Protein AF-A0A2N9N6K5-F1 (afdb_monomer)

Solvent-accessible surface area (backbone atoms only — not comparable to full-atom values): 4544 Å² total; per-residue (Å²): 89,83,46,84,46,73,54,75,45,65,20,37,86,87,9,31,36,77,48,80,51,60,86,62,48,59,82,55,33,41,84,72,46,78,50,78,44,60,46,100,52,92,45,95,55,55,45,75,73,36,70,80,53,94,35,26,33,26,42,26,56,42,54,57,64,36,41,32,40,38,37,42,33,25,40,29,77,76,82,128

Foldseek 3Di:
DKDKDKDKFFAAQQQKDKDAAPQCPVVFFDDKDKDKDWPPDDQPQWDWPADDDSRMTMIGRGHHRTMMIMMMMTDGDPDD

Structure (mmCIF, N/CA/C/O backbone):
data_AF-A0A2N9N6K5-F1
#
_entry.id   AF-A0A2N9N6K5-F1
#
loop_
_atom_site.group_PDB
_atom_site.id
_at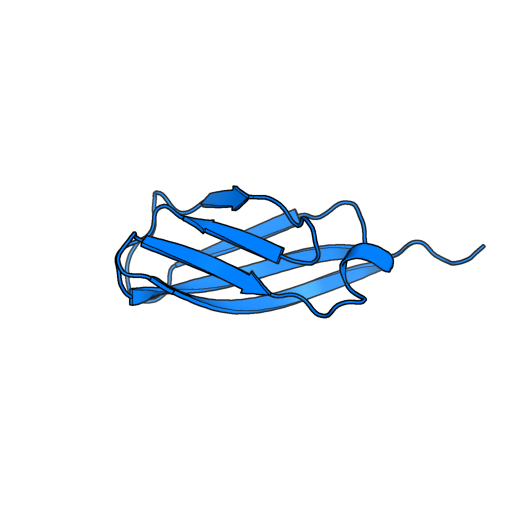om_site.type_symbol
_atom_site.label_atom_id
_atom_site.label_alt_id
_atom_site.label_comp_id
_atom_site.label_asym_id
_atom_site.label_entity_id
_atom_site.label_seq_id
_atom_site.pdbx_PDB_ins_code
_atom_site.Cartn_x
_atom_site.Cartn_y
_atom_site.Cartn_z
_atom_site.occupancy
_atom_site.B_iso_or_equiv
_atom_site.auth_seq_id
_atom_site.auth_comp_id
_atom_site.auth_asym_id
_atom_site.auth_atom_id
_atom_site.pdbx_PDB_model_num
ATOM 1 N N . MET A 1 1 ? 11.984 6.402 -15.784 1.00 89.06 1 MET A N 1
ATOM 2 C CA . MET A 1 1 ? 10.834 7.240 -15.365 1.00 89.06 1 MET A CA 1
ATOM 3 C C . MET A 1 1 ? 10.213 6.635 -14.112 1.00 89.06 1 MET A C 1
ATOM 5 O O . MET A 1 1 ? 10.262 5.417 -13.979 1.00 89.06 1 MET A O 1
ATOM 9 N N . MET A 1 2 ? 9.688 7.452 -13.195 1.00 92.50 2 MET A N 1
ATOM 10 C CA . MET A 1 2 ? 8.930 6.972 -12.030 1.00 92.50 2 MET A CA 1
ATOM 11 C C . MET A 1 2 ? 7.448 6.862 -12.400 1.00 92.50 2 MET A C 1
ATOM 13 O O . MET A 1 2 ? 6.886 7.824 -12.915 1.00 92.50 2 MET A O 1
ATOM 17 N N . ASN A 1 3 ? 6.834 5.717 -12.119 1.00 94.38 3 ASN A N 1
ATOM 18 C CA . ASN A 1 3 ? 5.413 5.460 -12.342 1.00 94.38 3 ASN A CA 1
ATOM 19 C C . ASN A 1 3 ? 4.675 5.362 -11.006 1.00 94.38 3 ASN A C 1
ATOM 21 O O . ASN A 1 3 ? 5.242 4.877 -10.026 1.00 94.38 3 ASN A O 1
ATOM 25 N N . ILE A 1 4 ? 3.413 5.793 -10.985 1.00 96.50 4 ILE A N 1
ATOM 26 C CA . ILE A 1 4 ? 2.545 5.771 -9.804 1.00 96.50 4 ILE A CA 1
ATOM 27 C C . ILE A 1 4 ? 1.388 4.806 -10.055 1.00 96.50 4 ILE A C 1
ATOM 29 O O . ILE A 1 4 ? 0.707 4.898 -11.073 1.00 96.50 4 ILE A O 1
ATOM 33 N N . TYR A 1 5 ? 1.144 3.923 -9.093 1.00 97.56 5 TYR A N 1
ATOM 34 C CA . TYR A 1 5 ? 0.044 2.966 -9.078 1.00 97.56 5 TYR A CA 1
ATOM 35 C C . TYR A 1 5 ? -0.693 3.124 -7.754 1.00 97.56 5 TYR A C 1
ATOM 37 O O . TYR A 1 5 ? -0.054 3.304 -6.718 1.00 97.56 5 TYR A O 1
ATOM 45 N N . ASN A 1 6 ? -2.021 3.113 -7.773 1.00 98.56 6 ASN A N 1
ATOM 46 C CA . ASN A 1 6 ? -2.811 3.372 -6.575 1.00 98.56 6 ASN A CA 1
ATOM 47 C C . ASN A 1 6 ? -4.162 2.658 -6.615 1.00 98.56 6 ASN A C 1
ATOM 49 O O . ASN A 1 6 ? -4.604 2.204 -7.671 1.00 98.56 6 ASN A O 1
ATOM 53 N N . GLY A 1 7 ? -4.802 2.586 -5.455 1.00 98.50 7 GLY A N 1
ATOM 54 C CA . GLY A 1 7 ? -6.144 2.052 -5.300 1.00 98.50 7 GLY A CA 1
ATOM 55 C C . GLY A 1 7 ? -6.604 2.110 -3.848 1.00 98.50 7 GLY A C 1
ATOM 56 O O . GLY A 1 7 ? -5.937 2.687 -2.988 1.00 98.50 7 GLY A O 1
ATOM 57 N N . ILE A 1 8 ? -7.746 1.482 -3.580 1.00 98.75 8 ILE A N 1
ATOM 58 C CA . ILE A 1 8 ? -8.301 1.312 -2.235 1.00 98.75 8 ILE A CA 1
ATOM 59 C C . ILE A 1 8 ? -8.329 -0.183 -1.921 1.00 98.75 8 ILE A C 1
ATOM 61 O O . ILE A 1 8 ? -8.714 -0.992 -2.763 1.00 98.75 8 ILE A O 1
ATOM 65 N N . ALA A 1 9 ? -7.898 -0.551 -0.719 1.00 98.56 9 ALA A N 1
ATOM 66 C CA . ALA A 1 9 ? -8.015 -1.901 -0.189 1.00 98.56 9 ALA A CA 1
ATOM 67 C C . ALA A 1 9 ? -8.944 -1.899 1.026 1.00 98.56 9 ALA A C 1
ATOM 69 O O . ALA A 1 9 ? -8.767 -1.100 1.946 1.00 98.56 9 ALA A O 1
ATOM 70 N N . THR A 1 10 ? -9.901 -2.823 1.051 1.00 98.62 10 THR A N 1
ATOM 71 C CA . THR A 1 10 ? -10.703 -3.112 2.243 1.00 98.62 10 THR A CA 1
ATOM 72 C C . THR A 1 10 ? -10.019 -4.213 3.042 1.00 98.62 10 THR A C 1
ATOM 74 O O . THR A 1 10 ? -9.751 -5.297 2.518 1.00 98.62 10 THR A O 1
ATOM 77 N N . LEU A 1 11 ? -9.727 -3.943 4.313 1.00 98.69 11 LEU A N 1
ATOM 78 C CA . LEU A 1 11 ? -9.060 -4.906 5.182 1.00 98.69 11 LEU A CA 1
ATOM 79 C C . LEU A 1 11 ? -10.001 -6.054 5.570 1.00 98.69 11 LEU A C 1
ATOM 81 O O . LEU A 1 11 ? -11.186 -5.866 5.857 1.00 98.69 11 LEU A O 1
ATOM 85 N N . ARG A 1 12 ? -9.443 -7.259 5.613 1.00 98.56 12 ARG A N 1
ATOM 86 C CA . ARG A 1 12 ? -10.083 -8.500 6.052 1.00 98.56 12 ARG A CA 1
ATOM 87 C C . ARG A 1 12 ? -10.326 -8.497 7.572 1.00 98.56 12 ARG A C 1
ATOM 89 O O . ARG A 1 12 ? -9.891 -7.576 8.268 1.00 98.56 12 ARG A O 1
ATOM 96 N N . PRO A 1 13 ? -11.033 -9.508 8.118 1.00 98.50 13 PRO A N 1
ATOM 97 C CA . PRO A 1 13 ? -11.305 -9.602 9.555 1.00 98.50 13 PRO A CA 1
ATOM 98 C C . PRO A 1 13 ? -10.071 -9.627 10.466 1.00 98.50 13 PRO A C 1
ATOM 100 O O . PRO A 1 13 ? -10.186 -9.297 11.638 1.00 98.50 13 PRO A O 1
ATOM 103 N N . ASP A 1 14 ? -8.905 -9.995 9.947 1.00 98.12 14 ASP A N 1
ATOM 104 C CA . ASP A 1 14 ? -7.624 -9.983 10.658 1.00 98.12 14 ASP A CA 1
ATOM 105 C C . ASP A 1 14 ? -6.901 -8.619 10.590 1.00 98.12 14 ASP A C 1
ATOM 107 O O . ASP A 1 14 ? -5.785 -8.486 11.087 1.00 98.12 14 ASP A O 1
ATOM 111 N N . GLY A 1 15 ? -7.508 -7.599 9.970 1.00 98.31 15 GLY A N 1
ATOM 112 C CA . GLY A 1 15 ? -6.893 -6.282 9.799 1.00 98.31 15 GLY A CA 1
ATOM 113 C C . GLY A 1 15 ? -5.826 -6.228 8.701 1.00 98.31 15 GLY A C 1
ATOM 114 O O . GLY A 1 15 ? -5.020 -5.293 8.687 1.00 98.31 15 GLY A O 1
ATOM 115 N N . SER A 1 16 ? -5.801 -7.211 7.790 1.00 98.75 16 SER A N 1
ATOM 116 C CA . SER A 1 16 ? -4.859 -7.274 6.669 1.00 98.75 16 SER A CA 1
ATOM 117 C C . SER A 1 16 ? -5.542 -7.177 5.303 1.00 98.75 16 SER A C 1
ATOM 119 O O . SER A 1 16 ? -6.730 -7.449 5.146 1.00 98.75 16 SER A O 1
ATOM 121 N N . ALA A 1 17 ? -4.790 -6.805 4.273 1.00 98.75 17 ALA A N 1
ATOM 122 C CA . ALA A 1 17 ? -5.206 -6.946 2.884 1.00 98.75 17 ALA A CA 1
ATOM 123 C C . ALA A 1 17 ? -4.029 -7.401 2.025 1.00 98.75 17 ALA A C 1
ATOM 125 O O . ALA A 1 17 ? -2.881 -7.039 2.274 1.00 98.75 17 ALA A O 1
ATOM 126 N N . GLU A 1 18 ? -4.334 -8.173 0.986 1.00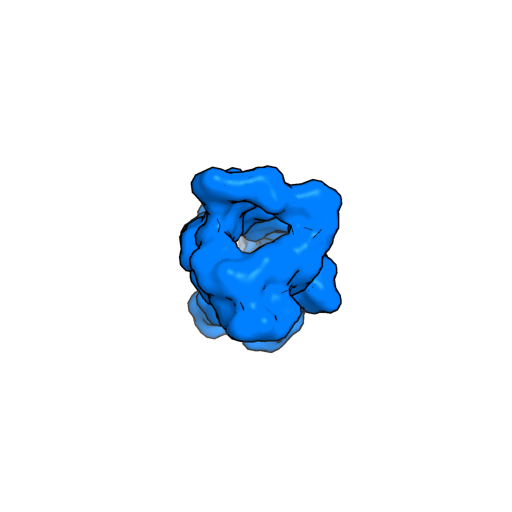 98.69 18 GLU A N 1
ATOM 127 C CA . GLU A 1 18 ? -3.387 -8.487 -0.080 1.00 98.69 18 GLU A CA 1
ATOM 128 C C . GLU A 1 18 ? -3.859 -7.771 -1.337 1.00 98.69 18 GLU A C 1
ATOM 130 O O . GLU A 1 18 ? -5.026 -7.890 -1.711 1.00 98.69 18 GLU A O 1
ATOM 135 N N . VAL A 1 19 ? -2.957 -7.018 -1.958 1.00 98.62 19 VAL A N 1
ATOM 136 C CA . VAL A 1 19 ? -3.220 -6.282 -3.190 1.00 98.62 19 VAL A CA 1
ATOM 137 C C . VAL A 1 19 ? -2.508 -6.990 -4.333 1.00 98.62 19 VAL A C 1
ATOM 139 O O . VAL A 1 19 ? -1.289 -7.174 -4.300 1.00 98.62 19 VAL A O 1
ATOM 142 N N . GLN A 1 20 ? -3.288 -7.380 -5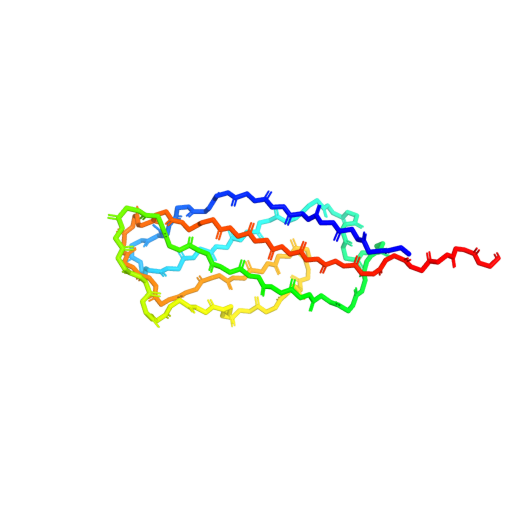.339 1.00 98.19 20 GLN A N 1
ATOM 143 C CA . GLN A 1 20 ? -2.798 -7.962 -6.581 1.00 98.19 20 GLN A CA 1
ATOM 144 C C . GLN A 1 20 ? -2.469 -6.855 -7.581 1.00 98.19 20 GLN A C 1
ATOM 146 O O . GLN A 1 20 ? -3.327 -6.045 -7.927 1.00 98.19 20 GLN A O 1
ATOM 151 N N . MET A 1 21 ? -1.241 -6.863 -8.082 1.00 97.25 21 MET A N 1
ATOM 152 C CA . MET A 1 21 ? -0.810 -6.032 -9.200 1.00 97.25 21 MET A CA 1
ATOM 153 C C . MET A 1 21 ? -0.956 -6.813 -10.514 1.00 97.25 21 MET A C 1
ATOM 155 O O . MET A 1 21 ? -0.953 -8.049 -10.492 1.00 97.25 21 MET A O 1
ATOM 159 N N . PRO A 1 22 ? -1.060 -6.130 -11.666 1.00 95.56 22 PRO A N 1
ATOM 160 C CA . PRO A 1 22 ? -1.016 -6.793 -12.966 1.00 95.56 22 PRO A CA 1
ATOM 161 C C . PRO A 1 22 ? 0.260 -7.627 -13.146 1.00 95.56 22 PRO A C 1
ATOM 163 O O . PRO A 1 22 ? 1.318 -7.241 -12.654 1.00 95.56 22 PRO A O 1
ATOM 166 N N . ASP A 1 23 ? 0.192 -8.720 -13.908 1.00 94.88 23 ASP A N 1
ATOM 167 C CA . ASP A 1 23 ? 1.301 -9.685 -14.026 1.00 94.88 23 ASP A CA 1
ATOM 168 C C . ASP A 1 23 ? 2.608 -9.093 -14.584 1.00 94.88 23 ASP A C 1
ATOM 170 O O . ASP A 1 23 ? 3.703 -9.587 -14.315 1.00 94.88 23 ASP A O 1
ATOM 174 N N . TRP A 1 24 ? 2.511 -8.002 -15.342 1.00 93.25 24 TRP A N 1
ATOM 175 C CA . TRP A 1 24 ? 3.651 -7.283 -15.912 1.00 93.25 24 TRP A CA 1
ATOM 176 C C . TRP A 1 24 ? 4.312 -6.295 -14.940 1.00 93.25 24 TRP A C 1
ATOM 178 O O . TRP A 1 24 ? 5.354 -5.723 -15.264 1.00 93.25 24 TRP A O 1
ATOM 188 N N . PHE A 1 25 ? 3.715 -6.039 -13.775 1.00 94.31 25 PHE A N 1
ATOM 189 C CA . PHE A 1 25 ? 4.108 -4.945 -12.892 1.00 94.31 25 PHE A CA 1
ATOM 190 C C . PHE A 1 25 ? 5.554 -5.072 -12.403 1.00 94.31 25 PHE A C 1
ATOM 192 O O . PHE A 1 25 ? 6.354 -4.155 -12.603 1.00 94.31 25 PHE A O 1
ATOM 199 N N . GLU A 1 26 ? 5.893 -6.207 -1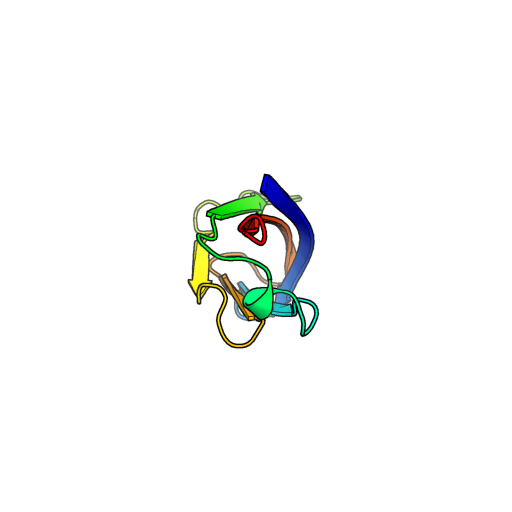1.796 1.00 93.31 26 GLU A N 1
ATOM 200 C CA . GLU A 1 26 ? 7.214 -6.459 -11.213 1.00 93.31 26 GLU A CA 1
ATOM 201 C C . GLU A 1 26 ? 8.290 -6.660 -12.289 1.00 93.31 26 GLU A C 1
ATOM 203 O O . GLU A 1 26 ? 9.443 -6.293 -12.091 1.00 93.31 26 GLU A O 1
ATOM 208 N N . ALA A 1 27 ? 7.906 -7.147 -13.474 1.00 93.62 27 ALA A N 1
ATOM 209 C CA . ALA A 1 27 ? 8.818 -7.299 -14.606 1.00 93.62 27 ALA A CA 1
ATOM 210 C C . ALA A 1 27 ? 9.286 -5.949 -15.184 1.00 93.62 27 ALA A C 1
ATOM 212 O O . ALA A 1 27 ? 10.395 -5.845 -15.707 1.00 93.62 27 ALA A O 1
ATOM 213 N N . LEU A 1 28 ? 8.442 -4.912 -15.116 1.00 93.62 28 LEU A N 1
ATOM 214 C CA . LEU A 1 28 ? 8.712 -3.608 -15.735 1.00 93.62 28 LEU A CA 1
ATOM 215 C C . LEU A 1 28 ? 9.190 -2.531 -14.756 1.00 93.62 28 LEU A C 1
ATOM 217 O O . LEU A 1 28 ? 9.646 -1.473 -15.198 1.00 93.62 28 LEU A O 1
ATOM 221 N N . ASN A 1 29 ? 9.067 -2.753 -13.449 1.00 94.50 29 ASN A N 1
ATOM 222 C CA . ASN A 1 29 ? 9.330 -1.736 -12.437 1.00 94.50 29 ASN A CA 1
ATOM 223 C C . ASN A 1 29 ? 10.223 -2.294 -11.323 1.00 94.50 29 ASN A C 1
ATOM 225 O O . ASN A 1 29 ? 10.107 -3.449 -10.935 1.00 94.50 29 ASN A O 1
ATOM 229 N N . ARG A 1 30 ? 11.087 -1.439 -10.774 1.00 94.19 30 ARG A N 1
ATOM 230 C CA . ARG A 1 30 ? 11.934 -1.735 -9.608 1.00 94.19 30 ARG A CA 1
ATOM 231 C C . ARG A 1 30 ? 11.920 -0.577 -8.612 1.00 94.19 30 ARG A C 1
ATOM 233 O O . ARG A 1 30 ? 11.268 0.436 -8.854 1.00 94.19 30 ARG A O 1
ATOM 240 N N . ASP A 1 31 ? 12.650 -0.717 -7.508 1.00 95.69 31 ASP A N 1
ATOM 241 C CA . ASP A 1 31 ? 12.858 0.341 -6.506 1.00 95.69 31 ASP A CA 1
ATOM 242 C C . ASP A 1 31 ? 11.547 0.883 -5.910 1.00 95.69 31 ASP A C 1
ATOM 244 O O . ASP A 1 31 ? 11.298 2.090 -5.863 1.00 95.69 31 ASP A O 1
ATOM 248 N N . PHE A 1 32 ? 10.687 -0.040 -5.470 1.00 97.44 32 PHE A N 1
ATOM 249 C CA . PHE A 1 32 ? 9.338 0.281 -5.016 1.00 97.44 32 PHE A CA 1
ATOM 250 C C . PHE A 1 32 ? 9.306 1.148 -3.755 1.00 97.44 32 PHE A C 1
ATOM 252 O O . PHE A 1 32 ? 10.002 0.870 -2.773 1.00 97.44 32 PHE A O 1
ATOM 259 N N . ARG A 1 33 ? 8.418 2.148 -3.743 1.00 98.38 33 ARG A N 1
ATOM 260 C CA . ARG A 1 33 ? 8.086 2.947 -2.549 1.00 98.38 33 ARG A CA 1
ATOM 261 C C . ARG A 1 33 ? 6.588 2.908 -2.294 1.00 98.38 33 ARG A C 1
ATOM 263 O O . ARG A 1 33 ? 5.816 2.810 -3.243 1.00 98.38 33 ARG A O 1
ATOM 270 N N . TYR A 1 34 ? 6.201 3.028 -1.029 1.00 98.56 34 TYR A N 1
ATOM 271 C CA . TYR A 1 34 ? 4.832 2.810 -0.569 1.00 98.56 34 TYR A CA 1
ATOM 272 C C . TYR A 1 34 ? 4.342 4.009 0.235 1.00 98.56 34 TYR A C 1
ATOM 274 O O . TYR A 1 34 ? 5.095 4.564 1.035 1.00 98.56 34 TYR A O 1
ATOM 282 N N . GLN A 1 35 ? 3.075 4.365 0.059 1.00 98.56 35 GLN A N 1
ATOM 283 C CA . GLN A 1 35 ? 2.353 5.277 0.939 1.00 98.56 35 GLN A CA 1
ATOM 284 C C . GLN A 1 35 ? 0.976 4.689 1.227 1.00 98.56 35 GLN A C 1
ATOM 286 O O . GLN A 1 35 ? 0.320 4.165 0.326 1.00 98.56 35 GLN A O 1
ATOM 291 N N . LEU A 1 36 ? 0.555 4.765 2.487 1.00 98.75 36 LEU A N 1
ATOM 292 C CA . LEU A 1 36 ? -0.748 4.303 2.949 1.00 98.75 36 LEU A CA 1
ATOM 293 C C . LEU A 1 36 ? -1.477 5.474 3.596 1.00 98.75 36 LEU A C 1
ATOM 295 O O . LEU A 1 36 ? -0.881 6.245 4.345 1.00 98.75 36 LEU A O 1
ATOM 299 N N . THR A 1 37 ? -2.767 5.610 3.317 1.00 98.56 37 THR A N 1
ATOM 300 C CA . THR A 1 37 ? -3.638 6.591 3.964 1.00 98.56 37 THR A CA 1
ATOM 301 C C . THR A 1 37 ? -4.897 5.893 4.440 1.00 98.56 37 THR A C 1
ATOM 303 O O . THR A 1 37 ? -5.617 5.263 3.668 1.00 98.56 37 THR A O 1
ATOM 306 N N . SER A 1 38 ? -5.147 6.001 5.737 1.0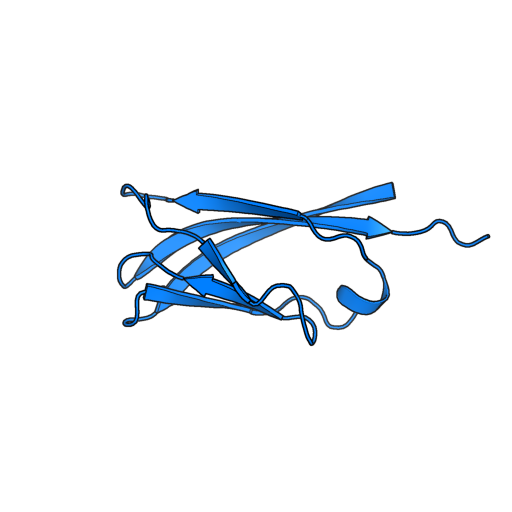0 98.38 38 SER A N 1
ATOM 307 C CA . SER A 1 38 ? -6.347 5.470 6.361 1.00 98.38 38 SER A CA 1
ATOM 308 C C . SER A 1 38 ? -7.586 6.278 5.970 1.00 98.38 38 SER A C 1
ATOM 310 O O . SER A 1 38 ? -7.533 7.507 5.998 1.00 98.38 38 SER A O 1
ATOM 312 N N . ILE A 1 39 ? -8.701 5.611 5.665 1.00 98.69 39 ILE A N 1
ATOM 313 C CA . ILE A 1 39 ? -9.978 6.254 5.326 1.00 98.69 39 ILE A CA 1
ATOM 314 C C . ILE A 1 39 ? -11.003 5.998 6.442 1.00 98.69 39 ILE A C 1
ATOM 316 O O . ILE A 1 39 ? -11.091 4.902 6.994 1.00 98.69 39 ILE A O 1
ATOM 320 N N . GLY A 1 40 ? -11.774 7.029 6.804 1.00 97.69 40 GLY A N 1
ATOM 321 C CA . GLY A 1 40 ? -12.914 6.945 7.731 1.00 97.69 40 GLY A CA 1
ATOM 322 C C . GLY A 1 40 ? -12.572 6.846 9.226 1.00 97.69 40 GLY A C 1
ATOM 323 O O . GLY A 1 40 ? -13.365 7.274 10.058 1.00 97.69 40 GLY A O 1
ATOM 324 N N . ALA A 1 41 ? -11.394 6.339 9.592 1.00 95.31 41 ALA A N 1
ATOM 325 C CA . ALA A 1 41 ? -10.907 6.291 10.973 1.00 95.31 41 ALA A CA 1
ATOM 326 C C . ALA A 1 41 ? -9.370 6.380 11.027 1.00 95.31 41 ALA A C 1
ATOM 328 O O . ALA A 1 41 ? -8.719 6.115 10.018 1.00 95.31 41 ALA A O 1
ATOM 329 N N . PRO A 1 42 ? -8.746 6.711 12.172 1.00 96.94 42 PRO A N 1
ATOM 330 C CA . PRO A 1 42 ? -7.291 6.657 12.313 1.00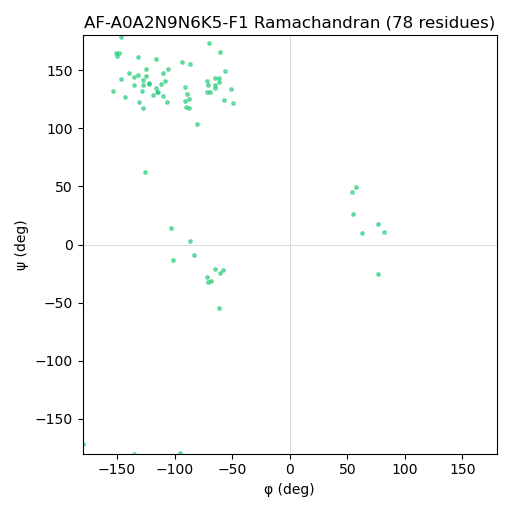 96.94 42 PRO A CA 1
ATOM 331 C C . PRO A 1 42 ? -6.731 5.239 12.119 1.00 96.94 42 PRO A C 1
ATOM 333 O O . PRO A 1 42 ? -7.287 4.264 12.626 1.00 96.94 42 PRO A O 1
ATOM 336 N N . GLY A 1 43 ? -5.592 5.140 11.432 1.00 96.50 43 GLY A N 1
ATOM 337 C CA . GLY A 1 43 ? -4.831 3.901 11.236 1.00 96.50 43 GLY A CA 1
ATOM 338 C C . GLY A 1 43 ? -3.372 4.060 11.675 1.00 96.50 43 GLY A C 1
ATOM 339 O O . GLY A 1 43 ? -2.490 3.973 10.826 1.00 96.50 43 GLY A O 1
ATOM 340 N N . PRO A 1 44 ? -3.093 4.332 12.966 1.00 97.19 44 PRO A N 1
ATOM 341 C CA . PRO A 1 44 ? -1.740 4.644 13.446 1.00 97.19 44 PRO A CA 1
ATOM 342 C C . PRO A 1 44 ? -0.756 3.476 13.307 1.00 97.19 44 PRO A C 1
ATOM 344 O O . PRO A 1 44 ? 0.449 3.692 13.274 1.00 97.19 44 PRO A O 1
ATOM 347 N N . ASN A 1 45 ? -1.275 2.251 13.200 1.00 98.19 45 ASN A N 1
ATOM 348 C CA . ASN A 1 45 ? -0.488 1.030 13.086 1.00 98.19 45 ASN A CA 1
ATOM 349 C C . ASN A 1 45 ? -0.456 0.485 11.650 1.00 98.19 45 ASN A C 1
ATOM 351 O O . ASN A 1 45 ? -0.102 -0.670 11.481 1.00 98.19 45 ASN A O 1
ATOM 355 N N . LEU A 1 46 ? -0.858 1.242 10.621 1.00 98.56 46 LEU A N 1
ATOM 356 C CA . LEU A 1 46 ? -0.825 0.745 9.239 1.00 98.56 46 LEU A CA 1
ATOM 357 C C . LEU A 1 46 ? 0.616 0.576 8.736 1.00 98.56 46 LEU A C 1
ATOM 359 O O . LEU A 1 46 ? 1.419 1.504 8.809 1.00 98.56 46 LEU A O 1
ATOM 363 N N . TYR A 1 47 ? 0.928 -0.583 8.156 1.00 98.75 47 TYR A N 1
ATOM 364 C CA . TYR A 1 47 ? 2.230 -0.851 7.536 1.00 98.75 47 TYR A CA 1
ATOM 365 C C . TYR A 1 47 ? 2.132 -1.817 6.352 1.00 98.75 47 TYR A C 1
ATOM 367 O O . TYR A 1 47 ? 1.144 -2.530 6.164 1.00 98.75 47 TYR A O 1
ATOM 375 N N . ILE A 1 48 ? 3.200 -1.854 5.551 1.00 98.69 48 ILE A N 1
ATOM 376 C CA . ILE A 1 48 ? 3.401 -2.856 4.501 1.00 98.69 48 ILE A CA 1
ATOM 377 C C . ILE A 1 48 ? 3.941 -4.133 5.151 1.00 98.69 48 ILE A C 1
ATOM 379 O O . ILE A 1 48 ? 5.115 -4.198 5.510 1.00 98.69 48 ILE A O 1
ATOM 383 N N . ALA A 1 49 ? 3.089 -5.145 5.311 1.00 98.75 49 ALA A N 1
ATOM 384 C CA . ALA A 1 49 ? 3.451 -6.431 5.910 1.00 98.75 49 ALA A CA 1
ATOM 385 C C . ALA A 1 49 ? 4.360 -7.269 5.004 1.00 98.75 49 ALA A C 1
ATOM 387 O O . ALA A 1 49 ? 5.218 -8.007 5.482 1.00 98.75 49 ALA A O 1
ATOM 388 N N . ARG A 1 50 ? 4.191 -7.136 3.685 1.00 98.62 50 ARG A N 1
ATOM 389 C CA . ARG A 1 50 ? 5.057 -7.753 2.678 1.00 98.62 50 ARG A CA 1
ATOM 390 C C . ARG A 1 50 ? 5.215 -6.786 1.518 1.00 98.62 50 ARG A C 1
ATOM 392 O O . ARG A 1 50 ? 4.215 -6.317 0.977 1.00 98.62 50 ARG A O 1
ATOM 399 N N . LYS A 1 51 ? 6.465 -6.489 1.152 1.00 98.62 51 LYS A N 1
ATOM 400 C CA . LYS A 1 51 ? 6.790 -5.722 -0.061 1.00 98.62 51 LYS A CA 1
ATOM 401 C C . LYS A 1 51 ? 6.285 -6.469 -1.301 1.00 98.62 51 LYS A C 1
ATOM 403 O O . LYS A 1 51 ? 5.957 -7.649 -1.215 1.00 98.62 51 LYS A O 1
ATOM 408 N N . VAL A 1 52 ? 6.245 -5.783 -2.440 1.00 98.31 52 VAL A N 1
ATOM 409 C CA . VAL A 1 52 ? 5.954 -6.409 -3.735 1.00 98.31 52 VAL A CA 1
ATOM 410 C C . VAL A 1 52 ? 6.836 -7.646 -3.918 1.00 98.31 52 VAL A C 1
ATOM 412 O O . VAL A 1 52 ? 8.060 -7.552 -3.850 1.00 98.31 52 VAL A O 1
ATOM 415 N N . GLN A 1 53 ? 6.178 -8.785 -4.102 1.00 97.38 53 GLN A N 1
ATOM 416 C CA . GLN A 1 53 ? 6.755 -10.076 -4.445 1.00 97.38 53 GLN A CA 1
ATOM 417 C C . GLN A 1 53 ? 5.683 -10.887 -5.178 1.00 97.38 53 GLN A C 1
ATOM 419 O O . GLN A 1 53 ? 4.549 -10.989 -4.698 1.00 97.38 53 GLN A O 1
ATOM 424 N N . ASN A 1 54 ? 6.029 -11.487 -6.316 1.00 97.19 54 ASN A N 1
ATOM 425 C CA . ASN A 1 54 ? 5.095 -12.239 -7.161 1.00 97.19 54 ASN A CA 1
ATOM 426 C C . ASN A 1 54 ? 3.862 -11.399 -7.546 1.00 97.19 54 ASN A C 1
ATOM 428 O O . ASN A 1 54 ? 2.723 -11.863 -7.412 1.00 97.19 54 ASN A O 1
ATOM 432 N N . ASN A 1 55 ? 4.100 -10.147 -7.957 1.00 97.44 55 ASN A N 1
ATOM 433 C CA . ASN A 1 55 ? 3.086 -9.140 -8.290 1.00 97.44 55 ASN A CA 1
ATOM 434 C C . ASN A 1 55 ? 2.058 -8.878 -7.173 1.00 97.44 55 ASN A C 1
ATOM 436 O O . ASN A 1 55 ? 0.934 -8.468 -7.444 1.00 97.44 55 ASN A O 1
ATOM 440 N N . ARG A 1 56 ? 2.416 -9.105 -5.905 1.00 98.31 56 ARG A N 1
ATOM 441 C CA . ARG A 1 56 ? 1.535 -8.884 -4.749 1.00 98.31 56 ARG A CA 1
ATOM 442 C C . ARG A 1 56 ? 2.261 -8.167 -3.630 1.00 98.31 56 ARG A C 1
ATOM 444 O O . ARG A 1 56 ? 3.421 -8.459 -3.362 1.00 98.31 56 ARG A O 1
ATOM 451 N N . PHE A 1 57 ? 1.561 -7.302 -2.911 1.00 98.81 57 PHE A N 1
ATOM 452 C CA . PHE A 1 57 ? 2.032 -6.765 -1.633 1.00 98.81 57 PHE A CA 1
ATOM 453 C C . PHE A 1 57 ? 0.925 -6.864 -0.583 1.00 98.81 57 PHE A C 1
ATOM 455 O O . PHE A 1 57 ? -0.248 -7.037 -0.919 1.00 98.81 57 PHE A O 1
ATOM 462 N N . ALA A 1 58 ? 1.302 -6.787 0.690 1.00 98.81 58 ALA A N 1
ATOM 463 C CA . ALA A 1 58 ? 0.363 -6.914 1.797 1.00 98.81 58 ALA A CA 1
ATOM 464 C C . ALA A 1 58 ? 0.382 -5.677 2.698 1.00 98.81 58 ALA A C 1
ATOM 466 O O . ALA A 1 58 ? 1.449 -5.150 3.018 1.00 98.81 58 ALA A O 1
ATOM 467 N N . ILE A 1 59 ? -0.803 -5.252 3.127 1.00 98.88 59 ILE A N 1
ATOM 468 C CA . ILE A 1 59 ? -1.048 -4.192 4.111 1.00 98.88 59 ILE A CA 1
ATOM 469 C C . ILE A 1 59 ? -1.540 -4.862 5.395 1.00 98.88 59 ILE A C 1
ATOM 471 O O . ILE A 1 59 ? -2.325 -5.806 5.321 1.00 98.88 59 ILE A O 1
ATOM 475 N N . ALA A 1 60 ? -1.109 -4.389 6.563 1.00 98.75 60 ALA A N 1
ATOM 476 C CA . ALA A 1 60 ? -1.614 -4.864 7.850 1.00 98.75 60 ALA A CA 1
ATOM 477 C C . ALA A 1 60 ? -1.647 -3.754 8.908 1.00 98.75 60 ALA A C 1
ATOM 479 O O . ALA A 1 60 ? -1.257 -2.613 8.649 1.00 98.75 60 ALA A O 1
ATOM 480 N N . GLY A 1 61 ? -2.131 -4.116 10.099 1.00 98.31 61 GLY A N 1
ATOM 481 C CA . GLY A 1 61 ? -2.180 -3.247 11.274 1.00 98.31 61 GLY A CA 1
ATOM 482 C C . GLY A 1 61 ? -3.368 -2.284 11.306 1.00 98.31 61 GLY A C 1
ATOM 483 O O . GLY A 1 61 ? -3.414 -1.387 12.146 1.00 98.31 61 GLY A O 1
ATOM 484 N N . GLY A 1 62 ? -4.346 -2.464 10.414 1.00 97.94 62 GLY A N 1
ATOM 485 C CA . GLY A 1 62 ? -5.615 -1.746 10.481 1.00 97.94 62 GLY A CA 1
ATOM 486 C C . GLY A 1 62 ? -6.702 -2.539 11.204 1.00 97.94 62 GLY A C 1
ATOM 487 O O . GLY A 1 62 ? -6.495 -3.650 11.689 1.00 97.94 62 GLY A O 1
ATOM 488 N N . LYS A 1 63 ? -7.889 -1.945 11.285 1.00 97.81 63 LYS A N 1
ATOM 489 C CA . LYS A 1 63 ? -9.086 -2.564 11.854 1.00 97.81 63 LYS A CA 1
ATOM 490 C C . LYS A 1 63 ? -9.832 -3.385 10.793 1.00 97.81 63 LYS A C 1
ATOM 492 O O . LYS A 1 63 ? -9.756 -3.067 9.605 1.00 97.81 63 LYS A O 1
ATOM 497 N N . PRO A 1 64 ? -10.613 -4.397 11.203 1.00 98.06 64 PRO A N 1
ATOM 498 C CA . PRO A 1 64 ? -11.469 -5.153 10.294 1.00 98.06 64 PRO A CA 1
ATOM 499 C C . PRO A 1 64 ? -12.359 -4.247 9.438 1.00 98.06 64 PRO A C 1
ATOM 501 O O . PRO A 1 64 ? -13.015 -3.351 9.973 1.00 98.06 64 PRO A O 1
ATOM 504 N N . ARG A 1 65 ? -12.423 -4.514 8.126 1.00 97.75 65 ARG A N 1
ATOM 505 C CA . ARG A 1 65 ? -13.230 -3.776 7.131 1.00 97.75 65 ARG A CA 1
ATOM 506 C C . ARG A 1 65 ? -12.864 -2.301 6.946 1.00 97.75 65 ARG A C 1
ATOM 508 O O . ARG A 1 65 ? -13.593 -1.582 6.272 1.00 97.75 65 ARG A O 1
ATOM 515 N N . GLN A 1 66 ? -11.755 -1.843 7.520 1.00 98.19 66 GLN A N 1
ATOM 516 C CA . GLN A 1 66 ? -11.251 -0.499 7.271 1.00 98.19 66 GLN A CA 1
ATOM 517 C C . GLN A 1 66 ? -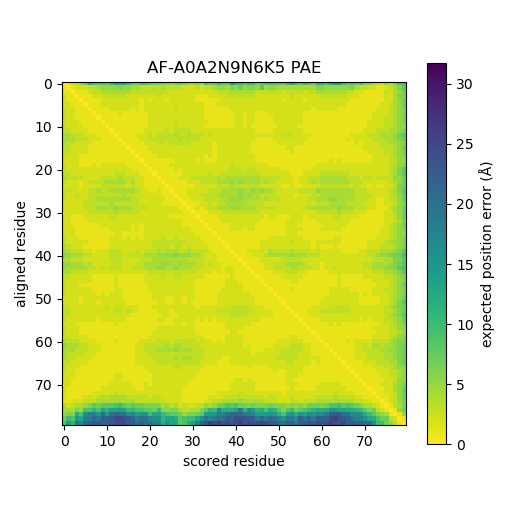10.823 -0.356 5.810 1.00 98.19 66 GLN A C 1
ATOM 519 O O . GLN A 1 66 ? -10.262 -1.284 5.228 1.00 98.19 66 GLN A O 1
ATOM 524 N N . GLU A 1 67 ? -11.062 0.813 5.231 1.00 98.69 67 GLU A N 1
ATOM 525 C CA . GLU A 1 67 ? -10.548 1.158 3.912 1.00 98.69 67 GLU A CA 1
ATOM 526 C C . GLU A 1 67 ? -9.192 1.854 4.037 1.00 98.69 67 GLU A C 1
ATOM 528 O O . GLU A 1 67 ? -8.982 2.734 4.879 1.00 98.69 67 GLU A O 1
ATOM 533 N N . VAL A 1 68 ? -8.259 1.447 3.183 1.00 98.81 68 VAL A N 1
ATOM 534 C CA . VAL A 1 68 ? -6.917 2.018 3.097 1.00 98.81 68 VAL A CA 1
ATOM 535 C C . VAL A 1 68 ? -6.658 2.409 1.650 1.00 98.81 68 VAL A C 1
ATOM 537 O O . VAL A 1 68 ? -6.629 1.551 0.767 1.00 98.81 68 VAL A O 1
ATOM 540 N N . SER A 1 69 ? -6.444 3.702 1.411 1.00 98.81 69 SER A N 1
ATOM 541 C CA . SER A 1 69 ? -5.861 4.172 0.156 1.00 98.81 69 SER A CA 1
ATOM 542 C C . SER A 1 69 ? -4.383 3.804 0.141 1.00 98.81 69 SER A C 1
ATOM 544 O O . SER A 1 69 ? -3.664 4.040 1.118 1.00 98.81 69 SER A O 1
ATOM 546 N N . TRP A 1 70 ? -3.926 3.212 -0.954 1.00 98.81 70 TRP A N 1
ATOM 547 C CA . TRP A 1 70 ? -2.538 2.825 -1.136 1.00 98.81 70 TRP A CA 1
ATOM 548 C C . TRP A 1 70 ? -1.974 3.444 -2.407 1.00 98.81 70 TRP A C 1
ATOM 550 O O . TRP A 1 70 ? -2.649 3.556 -3.429 1.00 98.81 70 TRP A O 1
ATOM 560 N N . GLN A 1 71 ? -0.698 3.804 -2.344 1.00 98.69 71 GLN A N 1
ATOM 561 C CA . GLN A 1 71 ? 0.107 4.168 -3.495 1.00 98.69 71 GLN A CA 1
ATOM 562 C C . GLN A 1 71 ? 1.393 3.347 -3.481 1.00 98.69 71 GLN A C 1
ATOM 564 O O . GLN A 1 71 ? 2.084 3.272 -2.463 1.00 98.69 71 GLN A O 1
ATOM 569 N N . VAL A 1 72 ? 1.728 2.768 -4.630 1.00 98.38 72 VAL A N 1
ATOM 570 C CA . VAL A 1 72 ? 3.028 2.164 -4.910 1.00 98.38 72 VAL A CA 1
ATOM 571 C C . VAL A 1 72 ? 3.648 2.913 -6.077 1.00 98.38 72 VAL A C 1
ATOM 573 O O . VAL A 1 72 ? 3.024 3.078 -7.124 1.00 98.38 72 VAL A O 1
ATOM 576 N N . THR A 1 73 ? 4.885 3.367 -5.913 1.00 97.44 73 THR A N 1
ATOM 577 C CA . THR A 1 73 ? 5.671 3.917 -7.022 1.00 97.44 73 THR A CA 1
ATOM 578 C C . THR A 1 73 ? 6.750 2.933 -7.442 1.00 97.44 73 THR A C 1
ATOM 580 O O . THR A 1 73 ? 7.204 2.138 -6.620 1.00 97.44 73 THR A O 1
ATOM 583 N N . GLY A 1 74 ? 7.143 2.964 -8.714 1.00 96.25 74 GLY A N 1
ATOM 584 C CA . GLY A 1 74 ? 8.198 2.111 -9.255 1.00 96.25 74 GLY A CA 1
ATOM 585 C C . GLY A 1 74 ? 8.997 2.813 -10.347 1.00 96.25 74 GLY A C 1
ATOM 586 O O . GLY A 1 74 ? 8.452 3.571 -11.152 1.00 96.25 74 GLY A O 1
ATOM 587 N N . ILE A 1 75 ? 10.302 2.562 -10.378 1.00 95.50 75 ILE A N 1
ATOM 588 C CA . ILE A 1 75 ? 11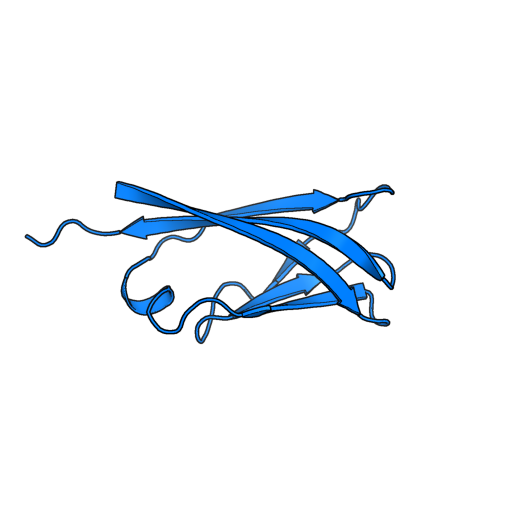.208 3.081 -11.398 1.00 95.50 75 ILE A CA 1
ATOM 589 C C . ILE A 1 75 ? 11.219 2.111 -12.574 1.00 95.50 75 ILE A C 1
ATOM 591 O O . ILE A 1 75 ? 11.668 0.970 -12.451 1.00 95.50 75 ILE A O 1
ATOM 595 N N . ARG A 1 76 ? 10.781 2.591 -13.739 1.00 90.19 76 ARG A N 1
ATOM 596 C CA . ARG A 1 76 ? 10.966 1.901 -15.015 1.00 90.19 76 ARG A CA 1
ATOM 597 C C . ARG A 1 76 ? 12.288 2.348 -15.647 1.00 90.19 76 ARG A C 1
ATOM 599 O O . ARG A 1 76 ? 12.436 3.553 -15.921 1.00 90.19 76 ARG A O 1
ATOM 606 N N . PRO A 1 77 ? 13.251 1.434 -15.865 1.00 80.19 77 PRO A N 1
ATOM 607 C CA . PRO A 1 77 ? 14.478 1.750 -16.586 1.00 80.19 77 PRO A CA 1
ATOM 608 C C . PRO A 1 77 ? 14.135 2.1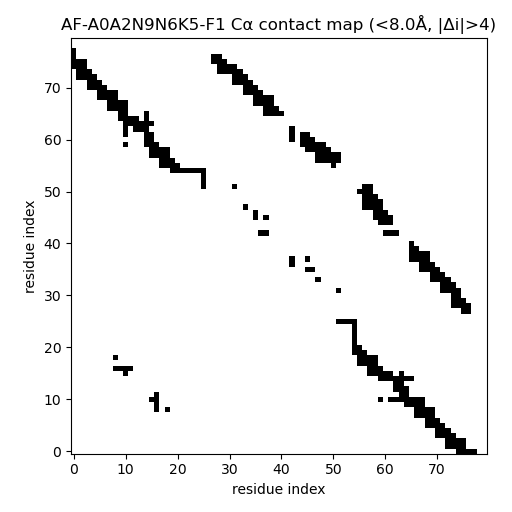88 -18.009 1.00 80.19 77 PRO A C 1
ATOM 610 O O . PRO A 1 77 ? 13.220 1.636 -18.619 1.00 80.19 77 PRO A O 1
ATOM 613 N N . ALA A 1 78 ? 14.867 3.161 -18.546 1.00 75.88 78 ALA A N 1
ATOM 614 C CA . ALA A 1 78 ? 14.869 3.336 -19.991 1.00 75.88 78 ALA A CA 1
ATOM 615 C C . ALA A 1 78 ? 15.513 2.087 -20.610 1.00 75.88 78 ALA A C 1
ATOM 617 O O . ALA A 1 78 ? 16.543 1.620 -20.112 1.00 75.88 78 ALA A O 1
ATOM 618 N N . SER A 1 79 ? 14.905 1.540 -21.661 1.00 67.00 79 SER A N 1
ATOM 619 C CA . SER A 1 79 ? 15.633 0.671 -22.583 1.00 67.00 79 SER A CA 1
ATOM 620 C C . SER A 1 79 ? 16.820 1.476 -23.111 1.00 67.00 79 SER A C 1
ATOM 622 O O . SER A 1 79 ? 16.624 2.605 -23.565 1.00 67.00 79 SER A O 1
ATOM 624 N N . ARG A 1 80 ? 18.032 0.939 -22.956 1.00 56.97 80 ARG A N 1
ATOM 625 C CA . ARG A 1 80 ? 19.198 1.465 -23.668 1.00 56.97 80 ARG A CA 1
ATOM 626 C C . ARG A 1 80 ? 19.036 1.229 -25.160 1.00 56.97 80 ARG A C 1
ATOM 628 O O . ARG A 1 80 ? 18.435 0.186 -25.502 1.00 56.97 80 ARG A O 1
#

Sequence (80 aa):
MMNIYNGIATLRPDGSAEVQMPDWFEALNRDFRYQLTSIGAPGPNLYIARKVQNNRFAIAGGKPRQEVSWQVTGIRPASR

Radius of gyration: 13.25 Å; Cα contacts (8 Å, |Δi|>4): 175; chains: 1; bounding box: 32×20×37 Å

Secondary structure (DSSP, 8-state):
-EEEEEEEEEPPTTS-EEEEPPTTHHHH-EEEEEEEEEESS--TT-EEEEEEETTEEEEESS-TT-EEEEEEEEEPPPP-

Mean predicted aligned error: 2.81 Å

Nearest PDB structures (foldseek):
  6ct8-assembly1_A  TM=6.214E-01  e=1.436E-02  Pseudomonas aeruginosa PAO1
  6cl6-assembly1_C  TM=6.213E-01  e=2.264E-02  Pseudomonas aeruginosa PAO1
  5cf3-assembly1_A  TM=4.159E-01  e=3.893E-01  Staphylococcus aureus
  6m48-assembly1_A  TM=4.494E-01  e=8.157E-01  Lacticaseibacillus rhamnosus GG

pLDDT: mean 95.91, std 6.59, range [56.97, 98.88]